Protein AF-A0A8J6VKH6-F1 (afdb_monomer)

Mean predicted aligned error: 12.42 Å

Structure (mmCIF, N/CA/C/O backbone):
data_AF-A0A8J6VKH6-F1
#
_entry.id   AF-A0A8J6VKH6-F1
#
loop_
_atom_site.group_PDB
_atom_site.id
_atom_site.type_symbol
_atom_site.label_atom_id
_atom_site.label_alt_id
_atom_site.label_comp_id
_atom_site.label_asym_id
_atom_site.label_entity_id
_atom_site.label_seq_id
_atom_site.pdbx_PDB_ins_code
_atom_site.Cartn_x
_atom_site.Cartn_y
_atom_site.Cartn_z
_atom_site.occupancy
_atom_site.B_iso_or_equiv
_atom_site.auth_seq_id
_atom_site.auth_comp_id
_atom_site.auth_asym_id
_atom_site.auth_atom_id
_atom_site.pdbx_PDB_model_num
ATOM 1 N N . MET A 1 1 ? 6.405 -16.077 18.025 1.00 38.44 1 MET A N 1
ATOM 2 C CA . MET A 1 1 ? 6.667 -14.705 17.536 1.00 38.44 1 MET A CA 1
ATOM 3 C C . MET A 1 1 ? 7.830 -14.785 16.561 1.00 38.44 1 MET A C 1
ATOM 5 O O . MET A 1 1 ? 8.926 -15.093 17.002 1.00 38.44 1 MET A O 1
ATOM 9 N N . GLN A 1 2 ? 7.594 -14.654 15.255 1.00 36.09 2 GLN A N 1
ATOM 10 C CA . GLN A 1 2 ? 8.659 -14.768 14.247 1.00 36.09 2 GLN A CA 1
ATOM 11 C C . GLN A 1 2 ? 9.161 -13.365 13.881 1.00 36.09 2 GLN A C 1
ATOM 13 O O . GLN A 1 2 ? 8.367 -12.523 13.469 1.00 36.09 2 GLN A O 1
ATOM 18 N N . THR A 1 3 ? 10.457 -13.106 14.060 1.00 54.12 3 THR A N 1
ATOM 19 C CA . THR A 1 3 ? 11.136 -11.883 13.612 1.00 54.12 3 THR A CA 1
ATOM 20 C C . THR A 1 3 ? 11.760 -12.132 12.237 1.00 54.12 3 THR A C 1
ATOM 22 O O . THR A 1 3 ? 12.610 -13.004 12.074 1.00 54.12 3 THR A O 1
ATOM 25 N N . LEU A 1 4 ? 11.296 -11.389 11.229 1.00 53.91 4 LEU A N 1
ATOM 26 C CA . LEU A 1 4 ? 11.810 -11.424 9.856 1.00 53.91 4 LEU A CA 1
ATOM 27 C C . LEU A 1 4 ? 13.088 -10.566 9.724 1.00 53.91 4 LEU A C 1
ATOM 29 O O . LEU A 1 4 ? 13.276 -9.628 10.505 1.00 53.91 4 LEU A O 1
ATOM 33 N N . PRO A 1 5 ? 13.988 -10.879 8.770 1.00 49.59 5 PRO A N 1
ATOM 34 C CA . PRO A 1 5 ? 15.306 -10.259 8.676 1.00 49.59 5 PRO A CA 1
ATOM 35 C C . PRO A 1 5 ? 15.201 -8.777 8.297 1.00 49.59 5 PRO A C 1
ATOM 37 O O . PRO A 1 5 ? 14.449 -8.384 7.405 1.00 49.59 5 PRO A O 1
ATOM 40 N N . ILE A 1 6 ? 15.982 -7.951 8.993 1.00 52.66 6 ILE A N 1
ATOM 41 C CA . ILE A 1 6 ? 15.918 -6.491 8.935 1.00 52.66 6 ILE A CA 1
ATOM 42 C C . ILE A 1 6 ? 16.608 -5.994 7.660 1.00 52.66 6 ILE A C 1
ATOM 44 O O . ILE A 1 6 ? 17.822 -5.809 7.617 1.00 52.66 6 ILE A O 1
ATOM 48 N N . TYR A 1 7 ? 15.818 -5.715 6.626 1.00 57.16 7 TYR A N 1
ATOM 49 C CA . TYR A 1 7 ? 16.224 -4.817 5.548 1.00 57.16 7 TYR A CA 1
ATOM 50 C C . TYR A 1 7 ? 15.870 -3.383 5.963 1.00 57.16 7 TYR A C 1
ATOM 52 O O . TYR A 1 7 ? 14.706 -3.060 6.190 1.00 57.16 7 TYR A O 1
ATOM 60 N N . SER A 1 8 ? 16.858 -2.492 6.060 1.00 56.12 8 SER A N 1
ATOM 61 C CA . SER A 1 8 ? 16.680 -1.115 6.561 1.00 56.12 8 SER A CA 1
ATOM 62 C C . SER A 1 8 ? 15.593 -0.313 5.825 1.00 56.12 8 SER A C 1
ATOM 64 O O . SER A 1 8 ? 14.875 0.465 6.453 1.00 56.12 8 SER A O 1
ATOM 66 N N . GLY A 1 9 ? 15.397 -0.550 4.522 1.00 55.59 9 GLY A N 1
ATOM 67 C CA . GLY A 1 9 ? 14.318 0.053 3.729 1.00 55.59 9 GLY A CA 1
ATOM 68 C C . GLY A 1 9 ? 12.907 -0.427 4.098 1.00 55.59 9 GLY A C 1
ATOM 69 O O . GLY A 1 9 ? 11.974 0.376 4.068 1.00 55.59 9 GLY A O 1
ATOM 70 N N . LEU A 1 10 ? 12.752 -1.694 4.504 1.00 62.50 10 LEU A N 1
ATOM 71 C CA . LEU A 1 10 ? 11.472 -2.246 4.971 1.00 62.50 10 LEU A CA 1
ATOM 72 C C . LEU A 1 10 ? 11.037 -1.570 6.276 1.00 62.50 10 LEU A C 1
ATOM 74 O O . LEU A 1 10 ? 9.883 -1.172 6.394 1.00 62.50 10 LEU A O 1
ATOM 78 N N . THR A 1 11 ? 11.979 -1.286 7.181 1.00 74.75 11 THR A N 1
ATOM 79 C CA . THR A 1 11 ? 11.652 -0.707 8.498 1.00 74.75 11 THR A CA 1
ATOM 80 C C . THR A 1 11 ? 10.985 0.671 8.427 1.00 74.75 11 THR A C 1
ATOM 82 O O . THR A 1 11 ? 10.146 1.000 9.266 1.00 74.75 11 THR A O 1
ATOM 85 N N . LYS A 1 12 ? 11.322 1.501 7.428 1.00 82.44 12 LYS A N 1
ATOM 86 C CA . LYS A 1 12 ? 10.700 2.825 7.264 1.00 82.44 12 LYS A CA 1
ATOM 87 C C . LYS A 1 12 ? 9.269 2.704 6.745 1.00 82.44 12 LYS A C 1
ATOM 89 O O . LYS A 1 12 ? 8.383 3.385 7.258 1.00 82.44 12 LYS A O 1
ATOM 94 N N . LEU A 1 13 ? 9.057 1.838 5.756 1.00 83.50 13 LEU A N 1
ATOM 95 C CA . LEU A 1 13 ? 7.737 1.576 5.192 1.00 83.50 13 LEU A CA 1
ATOM 96 C C . LEU A 1 13 ? 6.818 0.925 6.231 1.00 83.50 13 LEU A C 1
ATOM 98 O O . LEU A 1 13 ? 5.699 1.386 6.426 1.00 83.50 13 LEU A O 1
ATOM 102 N N . GLU A 1 14 ? 7.311 -0.082 6.949 1.00 85.25 14 GLU A N 1
ATOM 103 C CA . GLU A 1 14 ? 6.585 -0.753 8.031 1.00 85.25 14 GLU A CA 1
ATOM 104 C C . GLU A 1 14 ? 6.123 0.245 9.095 1.00 85.25 14 GLU A C 1
ATOM 106 O O . GLU A 1 14 ? 4.943 0.277 9.433 1.00 85.25 14 GLU A O 1
ATOM 111 N N . ARG A 1 15 ? 7.013 1.131 9.566 1.00 87.88 15 ARG A N 1
ATOM 112 C CA . ARG A 1 15 ? 6.645 2.181 10.532 1.00 87.88 15 ARG A CA 1
ATOM 113 C C . ARG A 1 15 ? 5.563 3.116 9.995 1.00 87.88 15 ARG A C 1
ATOM 115 O O . ARG A 1 15 ? 4.679 3.504 10.754 1.00 87.88 15 ARG A O 1
ATOM 122 N N . GLN A 1 16 ? 5.618 3.483 8.714 1.00 90.06 16 GLN A N 1
ATOM 123 C CA . GLN A 1 16 ? 4.588 4.327 8.102 1.00 90.06 16 GLN A CA 1
ATOM 124 C C . GLN A 1 16 ? 3.245 3.603 8.001 1.00 90.06 16 GLN A C 1
ATOM 126 O O . GLN A 1 16 ? 2.226 4.192 8.349 1.00 90.06 16 GLN A O 1
ATOM 131 N N . ILE A 1 17 ? 3.239 2.332 7.598 1.00 89.12 17 ILE A N 1
ATOM 132 C CA . ILE A 1 17 ? 2.021 1.515 7.531 1.00 89.12 17 ILE A CA 1
ATOM 133 C C . ILE A 1 17 ? 1.412 1.343 8.928 1.00 89.12 17 ILE A C 1
ATOM 135 O O . ILE A 1 17 ? 0.211 1.542 9.099 1.00 89.12 17 ILE A O 1
ATOM 139 N N . VAL A 1 18 ? 2.232 1.059 9.945 1.00 90.38 18 VAL A N 1
ATOM 140 C CA . VAL A 1 18 ? 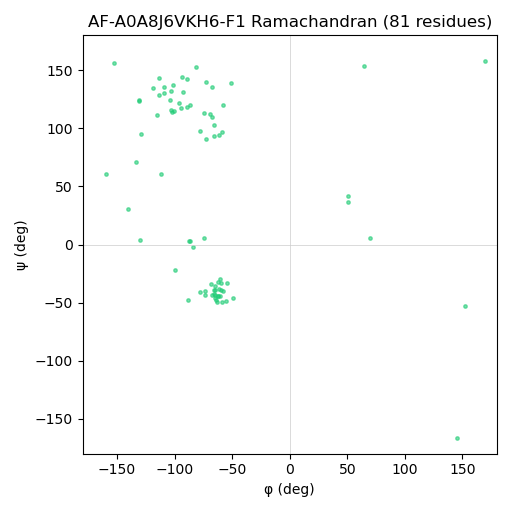1.780 0.974 11.344 1.00 90.38 18 VAL A CA 1
ATOM 141 C C . VAL A 1 18 ? 1.191 2.305 11.812 1.00 90.38 18 VAL A C 1
ATOM 143 O O . VAL A 1 18 ? 0.122 2.319 12.415 1.00 90.38 18 VAL A O 1
ATOM 146 N N . ALA A 1 19 ? 1.835 3.431 11.499 1.00 91.50 19 ALA A N 1
ATOM 147 C CA . ALA A 1 19 ? 1.322 4.748 11.867 1.00 91.50 19 ALA A CA 1
ATOM 148 C C . ALA A 1 19 ? -0.004 5.084 11.161 1.00 91.50 19 ALA A C 1
ATOM 150 O O . ALA A 1 19 ? -0.891 5.662 11.786 1.00 91.50 19 ALA A O 1
ATOM 151 N N . ILE A 1 20 ? -0.156 4.719 9.883 1.00 91.75 20 ILE A N 1
ATOM 152 C CA . ILE A 1 20 ? -1.407 4.877 9.125 1.00 91.75 20 ILE A CA 1
ATOM 153 C C . ILE A 1 20 ? -2.521 4.047 9.765 1.00 91.75 20 ILE A C 1
ATOM 155 O O . ILE A 1 20 ? -3.620 4.561 9.974 1.00 91.75 20 ILE A O 1
ATOM 159 N N . ASN A 1 21 ? -2.219 2.802 10.137 1.00 89.38 21 ASN A N 1
ATOM 160 C CA . ASN A 1 21 ? -3.167 1.918 10.800 1.00 89.38 21 ASN A CA 1
ATOM 161 C C . ASN A 1 21 ? -3.608 2.464 12.168 1.00 89.38 21 ASN A C 1
ATOM 163 O O . ASN A 1 21 ? -4.802 2.610 12.417 1.00 89.38 21 ASN A O 1
ATOM 167 N N . GLN A 1 22 ? -2.659 2.858 13.020 1.00 91.56 22 GLN A N 1
ATOM 168 C CA . GLN A 1 22 ? -2.951 3.413 14.347 1.00 91.56 22 GLN A CA 1
ATOM 169 C C . GLN A 1 22 ? -3.765 4.707 14.282 1.00 91.56 22 GLN A C 1
ATOM 171 O O . GLN A 1 22 ? -4.646 4.927 15.108 1.00 91.56 22 GLN A O 1
ATOM 176 N N . LYS A 1 23 ? -3.479 5.568 13.301 1.00 93.56 23 LYS A N 1
ATOM 177 C CA . LYS A 1 23 ? -4.181 6.846 13.119 1.00 93.56 23 LYS A CA 1
ATOM 178 C C . LYS A 1 23 ? -5.481 6.719 12.330 1.00 93.56 23 LYS A C 1
ATOM 180 O O . LYS A 1 23 ? -6.132 7.737 12.122 1.00 93.56 23 LYS A O 1
ATOM 185 N N . GLN A 1 24 ? -5.825 5.516 11.863 1.00 92.44 24 GLN A N 1
ATOM 186 C CA . GLN A 1 24 ? -6.969 5.279 10.977 1.00 92.44 24 GLN A CA 1
ATOM 187 C C . GLN A 1 24 ? -6.951 6.224 9.761 1.00 92.44 24 GLN A C 1
ATOM 189 O O . GLN A 1 24 ? -7.983 6.723 9.317 1.00 92.44 24 GLN A O 1
ATOM 194 N N . ALA A 1 25 ? -5.755 6.518 9.241 1.00 89.00 25 ALA A N 1
ATOM 195 C CA . ALA A 1 25 ? -5.593 7.524 8.202 1.00 89.00 25 ALA A CA 1
ATOM 196 C C . ALA A 1 25 ? -6.137 7.008 6.860 1.00 89.00 25 ALA A C 1
ATOM 198 O O . ALA A 1 25 ? -5.921 5.850 6.493 1.00 89.00 25 ALA A O 1
ATOM 199 N N . THR A 1 26 ? -6.811 7.888 6.124 1.00 91.94 26 THR A N 1
ATOM 200 C CA . THR A 1 26 ? -7.320 7.634 4.771 1.00 91.94 26 THR A CA 1
ATOM 201 C C . THR A 1 26 ? -6.506 8.450 3.773 1.00 91.94 26 THR A C 1
ATOM 203 O O . THR A 1 26 ? -6.228 9.624 4.020 1.00 91.94 26 THR A O 1
ATOM 206 N N . GLY A 1 27 ? -6.115 7.842 2.655 1.00 89.50 27 GLY A N 1
ATOM 207 C CA . GLY A 1 27 ? -5.348 8.508 1.602 1.00 89.50 27 GLY A CA 1
ATOM 208 C C . GLY A 1 27 ? -4.339 7.594 0.918 1.00 89.50 27 GLY A C 1
ATOM 209 O O . GLY A 1 27 ? -4.374 6.375 1.077 1.00 89.50 27 GLY A O 1
ATOM 210 N N . GLU A 1 28 ? -3.426 8.186 0.153 1.00 89.00 28 GLU A N 1
ATOM 211 C CA . GLU A 1 28 ? -2.441 7.448 -0.636 1.00 89.00 28 GLU A CA 1
ATOM 212 C C . GLU A 1 28 ? -1.028 7.592 -0.064 1.00 89.00 28 GLU A C 1
ATOM 214 O O . GLU A 1 28 ? -0.538 8.695 0.181 1.00 89.00 28 GLU A O 1
ATOM 219 N N . LEU A 1 29 ? -0.338 6.466 0.105 1.00 89.19 29 LEU A N 1
ATOM 220 C CA . LEU A 1 29 ? 1.084 6.406 0.401 1.00 89.19 29 LEU A CA 1
ATOM 221 C C . LEU A 1 29 ? 1.846 6.079 -0.884 1.00 89.19 29 LEU A C 1
ATOM 223 O O . LEU A 1 29 ? 1.725 4.985 -1.440 1.00 89.19 29 LEU A O 1
ATOM 227 N N . ILE A 1 30 ? 2.657 7.034 -1.333 1.00 87.06 30 ILE A N 1
ATOM 228 C CA . ILE A 1 30 ? 3.495 6.888 -2.522 1.00 87.06 30 ILE A CA 1
ATOM 229 C C . ILE A 1 30 ? 4.852 6.306 -2.114 1.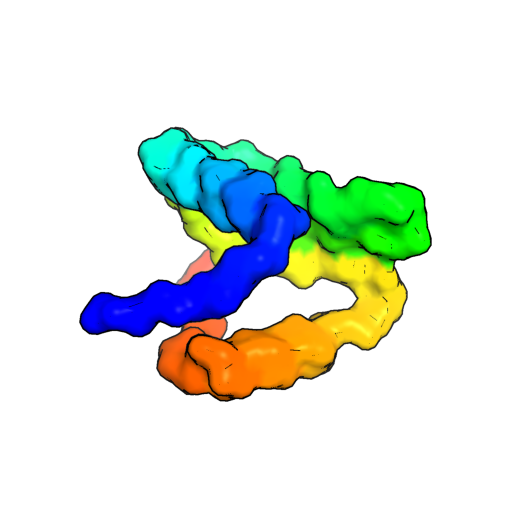00 87.06 30 ILE A C 1
ATOM 231 O O . ILE A 1 30 ? 5.605 6.924 -1.361 1.00 87.06 30 ILE A O 1
ATOM 235 N N . VAL A 1 31 ? 5.184 5.121 -2.626 1.00 84.94 31 VAL A N 1
ATOM 236 C CA . VAL A 1 31 ? 6.436 4.408 -2.345 1.00 84.94 31 VAL A CA 1
ATOM 237 C C . VAL A 1 31 ? 7.259 4.293 -3.625 1.00 84.94 31 VAL A C 1
ATOM 239 O O . VAL A 1 31 ? 6.902 3.570 -4.554 1.00 84.94 31 VAL A O 1
ATOM 242 N N . GLY A 1 32 ? 8.391 4.989 -3.680 1.00 78.25 32 GLY A N 1
ATOM 243 C CA . GLY A 1 32 ? 9.327 4.894 -4.798 1.00 78.25 32 GLY A CA 1
ATOM 244 C C . GLY A 1 32 ? 10.406 5.970 -4.749 1.00 78.25 32 GLY A C 1
ATOM 245 O O . GLY A 1 32 ? 10.234 7.015 -4.126 1.00 78.25 32 GLY A O 1
ATOM 246 N N . TYR A 1 33 ? 11.524 5.712 -5.421 1.00 65.31 33 TYR A N 1
ATOM 247 C CA . TYR A 1 33 ? 12.600 6.677 -5.621 1.00 65.31 33 TYR A CA 1
ATOM 248 C C . TYR A 1 33 ? 12.921 6.689 -7.115 1.00 65.31 33 TYR A C 1
ATOM 250 O O . TYR A 1 33 ? 13.650 5.829 -7.601 1.00 65.31 33 TYR A O 1
ATOM 258 N N . ARG A 1 34 ? 12.305 7.640 -7.832 1.00 65.44 34 ARG A N 1
AT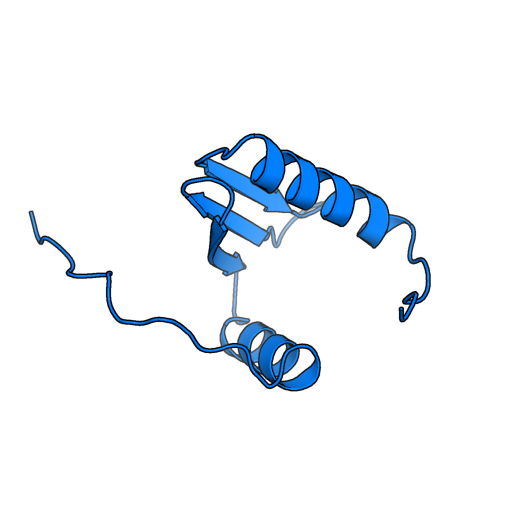OM 259 C CA . ARG A 1 34 ? 12.180 7.676 -9.304 1.00 65.44 34 ARG A CA 1
ATOM 260 C C . ARG A 1 34 ? 11.341 6.510 -9.857 1.00 65.44 34 ARG A C 1
ATOM 262 O O . ARG A 1 34 ? 11.142 5.492 -9.204 1.00 65.44 34 ARG A O 1
ATOM 269 N N . THR A 1 35 ? 10.734 6.735 -11.017 1.00 68.62 35 THR A N 1
ATOM 270 C CA . THR A 1 35 ? 9.743 5.849 -11.651 1.00 68.62 35 THR A CA 1
ATOM 271 C C . THR A 1 35 ? 10.230 4.397 -11.755 1.00 68.62 35 THR A C 1
ATOM 273 O O . THR A 1 35 ? 11.383 4.195 -12.147 1.00 68.62 35 THR A O 1
ATOM 276 N N . PRO A 1 36 ? 9.376 3.384 -11.497 1.00 62.16 36 PRO A N 1
ATOM 277 C CA . PRO A 1 36 ? 7.942 3.466 -11.180 1.00 62.16 36 PRO A CA 1
ATOM 278 C C . PRO A 1 36 ? 7.633 3.611 -9.675 1.00 62.16 36 PRO A C 1
ATOM 280 O O . PRO A 1 36 ? 8.273 2.985 -8.828 1.00 62.16 36 PRO A O 1
ATOM 283 N N . GLN A 1 37 ? 6.611 4.412 -9.352 1.00 77.69 37 GLN A N 1
ATOM 284 C CA . GLN A 1 37 ? 6.101 4.615 -7.989 1.00 77.69 37 GLN A CA 1
ATOM 285 C C . GLN A 1 37 ? 4.934 3.657 -7.691 1.00 77.69 37 GLN A C 1
ATOM 287 O O . GLN A 1 37 ? 4.113 3.363 -8.562 1.00 77.69 37 GLN A O 1
ATOM 292 N N . TRP A 1 38 ? 4.852 3.172 -6.453 1.00 80.62 38 TRP A N 1
ATOM 293 C CA . TRP A 1 38 ? 3.689 2.461 -5.926 1.00 80.62 38 TRP A CA 1
ATOM 294 C C . TRP A 1 38 ? 2.767 3.450 -5.225 1.00 80.62 38 TRP A C 1
ATOM 296 O O . TRP A 1 38 ? 3.230 4.210 -4.383 1.00 80.62 38 TRP A O 1
ATOM 306 N N . ARG A 1 39 ? 1.473 3.407 -5.527 1.00 85.56 39 ARG A N 1
ATOM 307 C CA . ARG A 1 39 ? 0.416 4.089 -4.778 1.00 85.56 39 ARG A CA 1
ATOM 308 C C . ARG A 1 39 ? -0.292 3.057 -3.909 1.00 85.56 39 ARG A C 1
ATOM 310 O O . ARG A 1 39 ? -0.899 2.125 -4.435 1.00 85.56 39 ARG A O 1
ATOM 317 N N . LEU A 1 40 ? -0.171 3.183 -2.593 1.00 87.75 40 LEU A N 1
ATOM 318 C CA . LEU A 1 40 ? -0.862 2.349 -1.611 1.00 87.75 40 LEU A CA 1
ATOM 319 C C . LEU A 1 40 ? -2.019 3.152 -1.030 1.00 87.75 40 LEU A C 1
ATOM 321 O O . LEU A 1 40 ? -1.789 4.168 -0.385 1.00 87.75 40 LEU A O 1
ATOM 325 N N . CYS A 1 41 ? -3.246 2.716 -1.259 1.00 87.81 41 CYS A N 1
ATOM 326 C CA . CYS A 1 41 ? -4.431 3.481 -0.904 1.00 87.81 41 CYS A CA 1
ATOM 327 C C . CYS A 1 41 ? -5.074 2.890 0.340 1.00 87.81 41 CYS A C 1
ATOM 329 O O . CYS A 1 41 ? -5.399 1.700 0.381 1.00 87.81 41 CYS A O 1
ATOM 331 N N 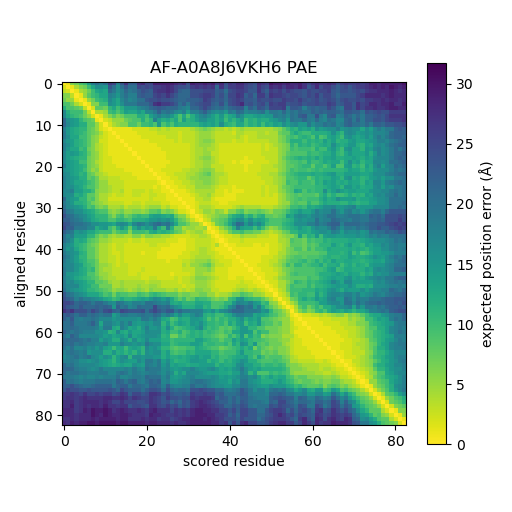. PHE A 1 42 ? -5.242 3.735 1.349 1.00 90.31 42 PHE A N 1
ATOM 332 C CA . PHE A 1 42 ? -5.759 3.376 2.654 1.00 90.31 42 PHE A CA 1
ATOM 333 C C . PHE A 1 42 ? -7.114 4.023 2.902 1.00 90.31 42 PHE A C 1
ATOM 335 O O . PHE A 1 42 ? -7.333 5.180 2.541 1.00 90.31 42 PHE A O 1
ATOM 342 N N . PHE A 1 43 ? -7.986 3.285 3.574 1.00 89.31 43 PHE A N 1
ATOM 343 C CA . PHE A 1 43 ? -9.247 3.762 4.121 1.00 89.31 43 PHE A CA 1
ATOM 344 C C . PHE A 1 43 ? -9.327 3.293 5.569 1.00 89.31 43 PHE A C 1
ATOM 346 O O . PHE A 1 43 ? -9.146 2.106 5.831 1.00 89.31 43 PHE A O 1
ATOM 353 N N . LEU A 1 44 ? -9.516 4.220 6.512 1.00 90.94 44 LEU A N 1
ATOM 354 C CA . LEU A 1 44 ? -9.542 3.917 7.951 1.00 90.94 44 LEU A CA 1
ATOM 355 C C . LEU A 1 44 ? -8.321 3.093 8.405 1.00 90.94 44 LEU A C 1
ATOM 357 O O . LEU A 1 44 ? -8.419 2.123 9.150 1.00 90.94 44 LEU A O 1
ATOM 361 N N . GLY A 1 45 ? -7.131 3.438 7.906 1.00 86.94 45 GLY A N 1
ATOM 362 C CA . GLY A 1 45 ? -5.899 2.732 8.259 1.00 86.94 45 GLY A CA 1
ATOM 363 C C . GLY A 1 45 ? -5.782 1.302 7.710 1.00 86.94 45 GLY A C 1
ATOM 364 O O . GLY A 1 45 ? -4.814 0.605 8.033 1.00 86.94 45 GLY A O 1
ATOM 365 N N . GLN A 1 46 ? -6.728 0.859 6.881 1.00 85.38 46 GLN A N 1
ATOM 366 C CA . GLN A 1 46 ? -6.699 -0.419 6.177 1.00 85.38 46 GLN A CA 1
ATOM 367 C C . GLN A 1 46 ? -6.284 -0.205 4.725 1.00 85.38 46 GLN A C 1
ATOM 369 O O . GLN A 1 46 ? -6.734 0.733 4.072 1.00 85.38 46 GLN A O 1
ATOM 374 N N . LEU A 1 4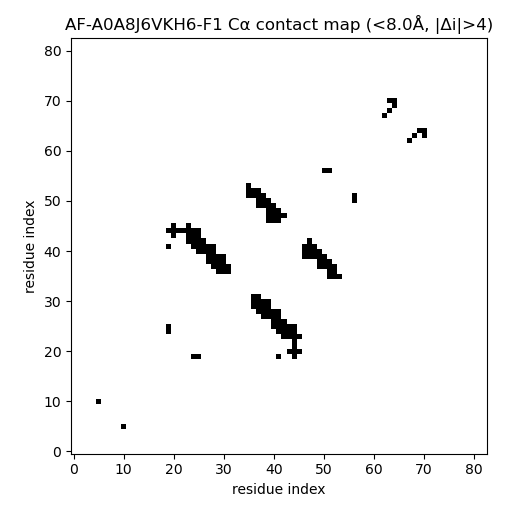7 ? -5.410 -1.069 4.213 1.00 86.75 47 LEU A N 1
ATOM 375 C CA . LEU A 1 47 ? -4.996 -1.028 2.813 1.00 86.75 47 LEU A CA 1
ATOM 376 C C . LEU A 1 47 ? -6.134 -1.568 1.935 1.00 86.75 47 LEU A C 1
ATOM 378 O O . LEU A 1 47 ? -6.427 -2.759 1.988 1.00 86.75 47 LEU A O 1
ATOM 382 N N . VAL A 1 48 ? -6.732 -0.706 1.112 1.00 86.31 48 VAL A N 1
ATOM 383 C CA . VAL A 1 48 ? -7.837 -1.070 0.207 1.00 86.31 48 VAL A CA 1
ATOM 384 C C . VAL A 1 48 ? -7.298 -1.562 -1.126 1.00 86.31 48 VAL A C 1
ATOM 386 O O . VAL A 1 48 ? -7.706 -2.605 -1.631 1.00 86.31 48 VAL A O 1
ATOM 389 N N . TYR A 1 49 ? -6.358 -0.819 -1.713 1.00 78.62 49 TYR A N 1
ATOM 390 C CA . TYR A 1 49 ? -5.781 -1.187 -2.998 1.00 78.62 49 TYR A CA 1
ATOM 391 C C . TYR A 1 49 ? -4.360 -0.652 -3.165 1.00 78.62 49 TYR A C 1
ATOM 393 O O . TYR A 1 49 ? -3.947 0.318 -2.534 1.00 78.62 49 TYR A O 1
ATOM 401 N N . ALA A 1 50 ? -3.590 -1.313 -4.026 1.00 82.75 50 ALA A N 1
ATOM 402 C CA . ALA A 1 50 ? -2.221 -0.939 -4.345 1.00 82.75 50 ALA A CA 1
ATOM 403 C C . ALA A 1 50 ? -2.046 -0.913 -5.864 1.00 82.75 50 ALA A C 1
ATOM 405 O O . ALA A 1 50 ? -2.280 -1.921 -6.537 1.00 82.75 50 ALA A O 1
ATOM 406 N N . VAL A 1 51 ? -1.616 0.225 -6.406 1.00 79.62 51 VAL A N 1
ATOM 407 C CA . VAL A 1 51 ? -1.349 0.399 -7.838 1.00 79.62 51 VAL A CA 1
ATOM 408 C C . VAL A 1 51 ? 0.140 0.621 -8.039 1.00 79.62 51 VAL A C 1
ATOM 410 O O . VAL A 1 51 ? 0.741 1.479 -7.403 1.00 79.62 51 VAL A O 1
ATOM 413 N N . GLY A 1 52 ? 0.742 -0.146 -8.941 1.00 75.88 52 GLY A N 1
ATOM 414 C CA . GLY A 1 52 ? 2.098 0.101 -9.421 1.00 75.88 52 GLY A CA 1
ATOM 415 C C . GLY A 1 52 ? 2.066 0.363 -10.918 1.00 75.88 52 GLY A C 1
ATOM 416 O O . GLY A 1 52 ? 1.408 -0.377 -11.655 1.00 75.88 52 GLY A O 1
ATOM 417 N N . GLU A 1 53 ? 2.786 1.384 -11.374 1.00 69.31 53 GLU A N 1
ATOM 418 C CA . GLU A 1 53 ? 2.978 1.621 -12.804 1.00 69.31 53 GLU A CA 1
ATOM 419 C C . GLU A 1 53 ? 3.801 0.468 -13.398 1.00 69.31 53 GLU A C 1
ATOM 421 O O . GLU A 1 53 ? 4.982 0.259 -13.114 1.00 69.31 53 GLU A O 1
ATOM 426 N N . THR A 1 54 ? 3.086 -0.421 -14.085 1.00 59.44 54 THR A N 1
ATOM 427 C CA . THR A 1 54 ? 3.314 -0.826 -15.479 1.00 59.44 54 THR A CA 1
ATOM 428 C C . THR A 1 54 ? 2.804 -2.259 -15.675 1.00 59.44 54 THR A C 1
ATOM 430 O O . THR A 1 54 ? 1.913 -2.427 -16.482 1.00 59.44 54 THR A O 1
ATOM 433 N N . HIS A 1 55 ? 3.180 -3.287 -14.893 1.00 56.09 55 HIS A N 1
ATOM 434 C CA . HIS A 1 55 ? 2.615 -4.655 -15.064 1.00 56.09 55 HIS A CA 1
ATOM 435 C C . HIS A 1 55 ? 2.761 -5.576 -13.826 1.00 56.09 55 HIS A C 1
ATOM 437 O O . HIS A 1 55 ? 3.422 -6.617 -13.892 1.00 56.09 55 HIS A O 1
ATOM 443 N N . ARG A 1 56 ? 2.192 -5.228 -12.657 1.00 57.94 56 ARG A N 1
ATOM 444 C CA . ARG A 1 56 ? 2.472 -5.983 -11.407 1.00 57.94 56 ARG A CA 1
ATOM 445 C C . ARG A 1 56 ? 1.306 -6.461 -10.547 1.00 57.94 56 ARG A C 1
ATOM 447 O O . ARG A 1 56 ? 1.601 -7.147 -9.573 1.00 57.94 56 ARG A O 1
ATOM 454 N N . VAL A 1 57 ? 0.039 -6.277 -10.929 1.00 64.81 57 VAL A N 1
ATOM 455 C CA . VAL A 1 57 ? -1.102 -6.884 -10.197 1.00 64.81 57 VAL A CA 1
ATOM 456 C C . VAL A 1 57 ? -0.860 -8.382 -9.949 1.00 64.81 57 VAL A C 1
ATOM 458 O O . VAL A 1 57 ? -0.920 -8.854 -8.818 1.00 64.81 57 VAL A O 1
ATOM 461 N N . ARG A 1 58 ? -0.407 -9.111 -10.979 1.00 69.38 58 ARG A N 1
ATOM 462 C CA . ARG A 1 58 ? -0.050 -10.537 -10.870 1.00 69.38 58 ARG A CA 1
ATOM 463 C C . ARG A 1 58 ? 1.145 -10.809 -9.949 1.00 69.38 58 ARG A C 1
ATOM 465 O O . ARG A 1 58 ? 1.187 -11.840 -9.288 1.00 69.38 58 ARG A O 1
ATOM 472 N N . ARG A 1 59 ? 2.153 -9.928 -9.913 1.00 72.38 59 ARG A N 1
ATOM 473 C CA . ARG A 1 59 ? 3.338 -10.109 -9.051 1.00 72.38 59 ARG A CA 1
ATOM 474 C C . ARG A 1 59 ? 2.996 -9.845 -7.588 1.00 72.38 59 ARG A C 1
ATOM 476 O O . ARG A 1 59 ? 3.452 -10.603 -6.742 1.00 72.38 59 ARG A O 1
ATOM 483 N N . TRP A 1 60 ? 2.178 -8.831 -7.323 1.00 70.62 60 TRP A N 1
ATOM 484 C CA . TRP A 1 60 ? 1.656 -8.536 -5.992 1.00 70.62 60 TRP A CA 1
ATOM 485 C C . TRP A 1 60 ? 0.765 -9.669 -5.485 1.00 70.62 60 TRP A C 1
ATOM 487 O O . TRP A 1 60 ? 1.016 -10.201 -4.412 1.00 70.62 60 TRP A O 1
ATOM 497 N N . GLN A 1 61 ? -0.168 -10.146 -6.314 1.00 73.12 61 GLN A N 1
ATOM 498 C CA . GLN A 1 61 ? -1.009 -11.296 -5.982 1.00 73.12 61 GLN A CA 1
ATOM 499 C C . GLN A 1 61 ? -0.183 -12.557 -5.682 1.00 73.12 61 GLN A C 1
ATOM 501 O O . GLN A 1 61 ? -0.499 -13.292 -4.752 1.00 73.12 61 GLN A O 1
ATOM 506 N N . ARG A 1 62 ? 0.894 -12.815 -6.440 1.00 77.69 62 ARG A N 1
ATOM 507 C CA . ARG A 1 62 ? 1.806 -13.938 -6.157 1.00 77.69 62 ARG A CA 1
ATOM 508 C C . ARG A 1 62 ? 2.553 -13.769 -4.835 1.00 77.69 62 ARG A C 1
ATOM 510 O O . ARG A 1 62 ? 2.657 -14.738 -4.097 1.00 77.69 62 ARG A O 1
ATOM 517 N N . ALA A 1 63 ? 3.0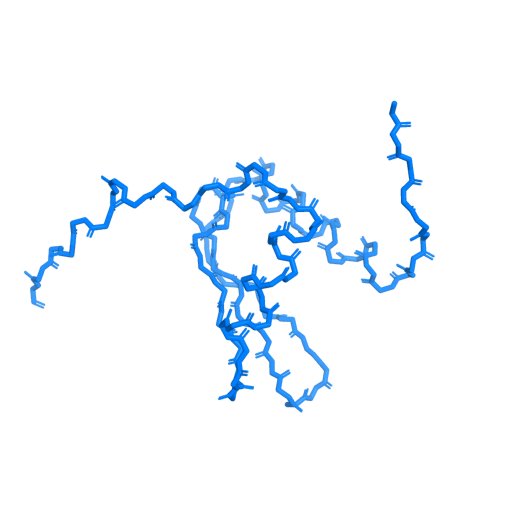50 -12.569 -4.537 1.00 76.81 63 ALA A N 1
ATOM 518 C CA . ALA A 1 63 ? 3.739 -12.294 -3.277 1.00 76.81 63 ALA A CA 1
ATOM 519 C C . ALA A 1 63 ? 2.790 -12.424 -2.076 1.00 76.81 63 ALA A C 1
ATOM 521 O O . ALA A 1 63 ? 3.146 -13.072 -1.098 1.00 76.81 63 ALA A O 1
ATOM 522 N N . LEU A 1 64 ? 1.565 -11.897 -2.187 1.00 76.12 64 LEU A N 1
ATOM 523 C CA . LEU A 1 64 ? 0.516 -12.063 -1.180 1.00 76.12 64 LEU A CA 1
ATOM 524 C C . LEU A 1 64 ? 0.191 -13.534 -0.951 1.00 76.12 64 LEU A C 1
ATOM 526 O O . LEU A 1 64 ? 0.249 -13.979 0.181 1.00 76.12 64 LEU A O 1
ATOM 530 N N . LYS A 1 65 ? -0.037 -14.324 -2.005 1.00 78.25 65 LYS A N 1
ATOM 531 C CA . LYS A 1 65 ? -0.258 -15.772 -1.850 1.00 78.25 65 LYS A CA 1
ATOM 532 C C . LYS A 1 65 ? 0.924 -16.499 -1.206 1.00 78.25 65 LYS A C 1
ATOM 534 O O . LYS A 1 65 ? 0.719 -17.488 -0.517 1.00 78.25 65 LYS A O 1
ATOM 539 N N . HIS A 1 66 ? 2.150 -16.047 -1.464 1.00 82.69 66 HIS A N 1
ATOM 540 C CA . HIS A 1 66 ? 3.350 -16.699 -0.947 1.00 82.69 66 HIS A CA 1
ATOM 541 C C . HIS A 1 66 ? 3.618 -16.368 0.527 1.00 82.69 66 HIS A C 1
ATOM 543 O O . HIS A 1 66 ? 4.000 -17.251 1.286 1.00 82.69 66 HIS A O 1
ATOM 549 N N . HIS A 1 67 ? 3.415 -15.113 0.933 1.00 79.94 67 HIS A N 1
ATOM 550 C CA . HIS A 1 67 ? 3.734 -14.642 2.286 1.00 79.94 67 HIS A CA 1
ATOM 551 C C . HIS A 1 67 ? 2.516 -14.560 3.214 1.00 79.94 67 HIS A C 1
ATOM 553 O O . HIS A 1 67 ? 2.668 -14.590 4.432 1.00 79.94 67 HIS A O 1
ATOM 559 N N . CYS A 1 68 ? 1.315 -14.462 2.652 1.00 71.88 68 CYS A N 1
ATOM 560 C CA . CYS A 1 68 ? 0.041 -14.359 3.358 1.00 71.88 68 CYS A CA 1
ATOM 561 C C . CYS A 1 68 ? -0.968 -15.338 2.724 1.00 71.88 68 CYS A C 1
ATOM 563 O O . CYS A 1 68 ? -1.887 -14.909 2.025 1.00 71.88 68 CYS A O 1
ATOM 565 N N . PRO A 1 69 ? -0.798 -16.658 2.922 1.00 77.00 69 PRO A N 1
ATOM 566 C CA . PRO A 1 69 ? -1.620 -17.674 2.258 1.00 77.00 69 PRO A CA 1
ATOM 567 C C . PRO A 1 69 ? -3.116 -17.558 2.590 1.00 77.00 69 PRO A C 1
ATOM 569 O O . PRO A 1 69 ? -3.950 -17.848 1.736 1.00 77.00 69 PRO A O 1
ATOM 572 N N . ASP A 1 70 ? -3.448 -17.057 3.782 1.00 79.81 70 ASP A N 1
ATOM 573 C CA . ASP A 1 70 ? -4.829 -16.853 4.237 1.00 79.81 70 ASP A CA 1
ATOM 574 C C . ASP A 1 70 ? -5.413 -15.491 3.834 1.00 79.81 70 ASP A C 1
ATOM 576 O O . ASP A 1 70 ? -6.545 -15.164 4.195 1.00 79.81 70 ASP A O 1
ATOM 580 N N . TRP A 1 71 ? -4.661 -14.676 3.087 1.00 72.00 71 TRP A N 1
ATOM 581 C CA . TRP A 1 71 ? -5.155 -13.392 2.610 1.00 72.00 71 TRP A CA 1
ATOM 582 C C . TRP A 1 71 ? -6.276 -13.608 1.591 1.00 72.00 71 TRP A C 1
ATOM 584 O O . TRP A 1 71 ? -6.055 -14.058 0.462 1.00 72.00 71 TRP A O 1
ATOM 594 N N . LYS A 1 72 ? -7.496 -13.264 1.998 1.00 69.06 72 LYS A N 1
ATOM 595 C CA . LYS A 1 72 ? -8.671 -13.217 1.134 1.00 69.06 72 LYS A CA 1
ATOM 596 C C . LYS A 1 72 ? -8.957 -11.762 0.798 1.00 69.06 72 LYS A C 1
ATOM 598 O O . LYS A 1 72 ? -8.979 -10.911 1.681 1.00 69.06 72 LYS A O 1
ATOM 603 N N . VAL A 1 73 ? -9.184 -11.485 -0.485 1.00 63.59 73 VAL A N 1
ATOM 604 C CA . VAL A 1 73 ? -9.850 -10.239 -0.869 1.00 63.59 73 VAL A CA 1
ATOM 605 C C . VAL A 1 73 ? -11.290 -10.377 -0.410 1.00 63.59 73 VAL A C 1
ATOM 607 O O . VAL A 1 73 ? -12.026 -11.216 -0.928 1.00 63.59 73 VAL A O 1
ATOM 610 N N . GLU A 1 74 ? -11.671 -9.586 0.579 1.00 61.09 74 GLU A N 1
ATOM 611 C CA . GLU A 1 74 ? -13.059 -9.443 0.986 1.00 61.09 74 GLU A CA 1
AT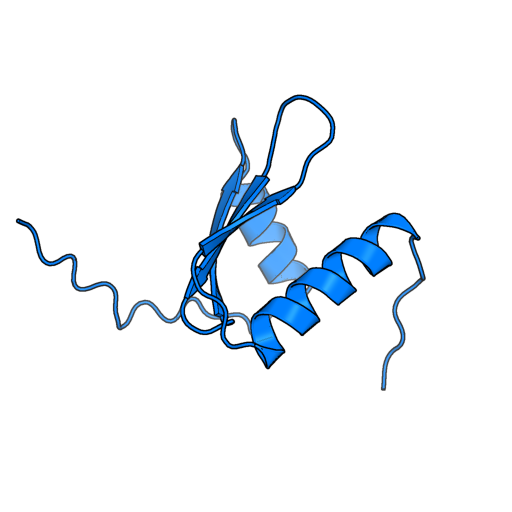OM 612 C C . GLU A 1 74 ? -13.754 -8.616 -0.105 1.00 61.09 74 GLU A C 1
ATOM 614 O O . GLU A 1 74 ? -13.693 -7.392 -0.134 1.00 61.09 74 GLU A O 1
ATOM 619 N N . ASN A 1 75 ? -14.313 -9.304 -1.103 1.00 56.56 75 ASN A N 1
ATOM 620 C CA . ASN A 1 75 ? -14.973 -8.677 -2.255 1.00 56.56 75 ASN A CA 1
ATOM 621 C C . ASN A 1 75 ? -16.354 -8.084 -1.911 1.00 56.56 75 ASN A C 1
ATOM 623 O O . ASN A 1 75 ? -17.045 -7.609 -2.807 1.00 56.56 75 ASN A O 1
ATOM 627 N N . ASP A 1 76 ? -16.766 -8.089 -0.643 1.00 52.38 76 ASP A N 1
ATOM 628 C CA . ASP A 1 76 ? -18.165 -7.864 -0.263 1.00 52.38 76 ASP A CA 1
ATOM 629 C C . ASP A 1 76 ? -18.587 -6.398 -0.089 1.00 52.38 76 ASP A C 1
ATOM 631 O O . ASP A 1 76 ? -19.743 -6.142 0.236 1.00 52.38 76 ASP A O 1
ATOM 635 N N . GLN A 1 77 ? -17.725 -5.404 -0.333 1.00 47.06 77 GLN A N 1
ATOM 636 C CA . GLN A 1 77 ? -18.105 -3.993 -0.127 1.00 47.06 77 GLN A CA 1
ATOM 637 C C . GLN A 1 77 ? -17.602 -3.006 -1.184 1.00 47.06 77 GLN A C 1
ATOM 639 O O . GLN A 1 77 ? -17.418 -1.827 -0.901 1.00 47.06 77 GLN A O 1
ATOM 644 N N . LEU A 1 78 ? -17.441 -3.441 -2.433 1.00 46.53 78 LEU A N 1
ATOM 645 C CA . LEU A 1 78 ? -17.370 -2.506 -3.560 1.00 46.53 78 LEU A CA 1
ATOM 646 C C . LEU A 1 78 ? -18.609 -2.680 -4.434 1.00 46.53 78 LEU A C 1
ATOM 648 O O . LEU A 1 78 ? -18.523 -3.003 -5.617 1.00 46.53 78 LEU A O 1
ATOM 652 N N . ALA A 1 79 ? -19.782 -2.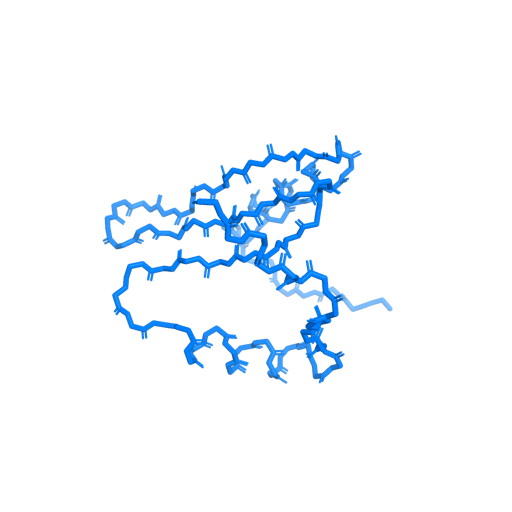442 -3.837 1.00 41.59 79 ALA A N 1
ATOM 653 C CA . ALA A 1 79 ? -20.910 -1.950 -4.610 1.00 41.59 79 ALA A CA 1
ATOM 654 C C . ALA A 1 79 ? -20.447 -0.625 -5.222 1.00 41.59 79 ALA A C 1
ATOM 656 O O . ALA A 1 79 ? -20.387 0.406 -4.555 1.00 41.59 79 ALA A O 1
ATOM 657 N N . ILE A 1 80 ? -20.000 -0.690 -6.473 1.00 43.28 80 ILE A N 1
ATOM 658 C CA . ILE A 1 80 ? -19.720 0.479 -7.289 1.00 43.28 80 ILE A CA 1
ATOM 659 C C . ILE A 1 80 ? -21.061 1.201 -7.405 1.00 43.28 80 ILE A C 1
ATOM 661 O O . ILE A 1 80 ? -21.888 0.847 -8.243 1.00 43.28 80 ILE A O 1
ATOM 665 N N . THR A 1 81 ? -21.306 2.175 -6.532 1.00 39.31 81 THR A N 1
ATOM 666 C CA . THR A 1 81 ? -22.344 3.172 -6.762 1.00 39.31 81 THR A CA 1
ATOM 667 C C . THR A 1 81 ? -21.876 3.969 -7.968 1.00 39.31 81 THR A C 1
ATOM 669 O O . THR A 1 81 ? -21.043 4.866 -7.858 1.00 39.31 81 THR A O 1
ATOM 672 N N . GLN A 1 82 ? -22.342 3.544 -9.138 1.00 40.12 82 GLN A N 1
ATOM 673 C CA . GLN A 1 82 ? -22.271 4.313 -10.366 1.00 40.12 82 GLN A CA 1
ATOM 674 C C . GLN A 1 82 ? -23.007 5.637 -10.125 1.00 40.12 82 GLN A C 1
ATOM 676 O O . GLN A 1 82 ? -24.194 5.629 -9.794 1.00 40.12 82 GLN A O 1
ATOM 681 N N . LEU A 1 83 ? -22.292 6.750 -10.272 1.00 37.91 83 LEU A N 1
ATOM 682 C CA . LEU A 1 83 ? -22.838 8.075 -10.562 1.00 37.91 83 LEU A CA 1
ATOM 683 C C . LEU A 1 83 ? -22.112 8.609 -11.793 1.00 37.91 83 LEU A C 1
ATOM 685 O O . LEU A 1 83 ? -20.864 8.499 -11.815 1.00 37.91 83 LEU A O 1
#

Secondary structure (DSSP, 8-state):
-PPPP--HHHHHHHHHHHHHHHTT--EEEEE-SSSSPEEEEEETTEEEEEEESSS-HHHHHHHHHHH-TT----GGG------

Radius of gyration: 14.4 Å; Cα contacts (8 Å, |Δi|>4): 77; chains: 1; bounding box: 40×26×33 Å

Nearest PDB structures (foldseek):
  3hrg-assembly1_A  TM=5.407E-01  e=3.014E+00  Bacteroides thetaiotaomicron VPI-5482
  3h1q-assembly2_B  TM=5.817E-01  e=4.749E+00  Carboxydothermus hydrogenoformans Z-2901
  5eou-assembly1_A  TM=4.649E-01  e=3.014E+00  Pseudomonas aeruginosa PAO1
  8glv-assembly1_Ly  TM=2.858E-01  e=2.825E+00  Chlamydomonas reinhardtii

Sequence (83 aa):
MQTLPIYSGLTKLERQIVAINQKQATGELIVGYRTPQWRLCFFLGQLVYAVGETHRVRRWQRALKHHCPDWKVENDQLAITQL

pLDDT: mean 72.6, std 16.24, range [36.09, 93.56]

Solvent-accessible surface area (backbone atoms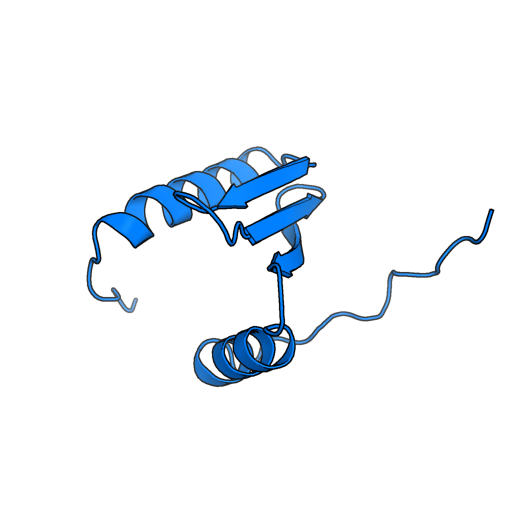 only — not comparable to full-atom values): 5258 Å² total; per-residue (Å²): 138,88,84,77,84,88,50,77,74,54,56,57,53,51,53,50,53,52,50,32,36,76,65,39,39,64,49,73,48,76,49,67,83,67,88,63,46,30,40,38,32,26,53,65,26,38,80,76,50,74,50,56,74,81,86,41,72,70,56,52,53,48,49,42,50,70,77,37,69,84,70,68,85,81,77,85,77,71,80,77,78,83,127

Foldseek 3Di:
DDDDDDDPVVVVVVVVLVVCQVVLPFAWDWDDDDPFIKTFTGGGSDGLDIDTPDDPPVVVVVVCCVPPVVDDDPPPPPPPPDD